Protein AF-A0A1S8TFL9-F1 (afdb_monomer)

Secondary structure (DSSP, 8-state):
-------SS----EEETTEEESSHHHHHHHHHHHHTHHHHTEEEEEES-EEEEE--EEETTEEEPPEEEE-SEEEEETTS-EEEEEE-SS--HHHHHHHHHHHHH-TT--EEEEEEETTEEEE-

Sequence (124 aa):
MLVIMMGKYNNKKTYIGNIKFDSQLEAEYYTYLQENRDKLGICEIELQVPFLLINTIRYNGHTYSKIQYKSDFKVTYINGGIEVLDTKGVETSVFKLKRRLLLERYPNINFYCVKKVKGQWIKY

Foldseek 3Di:
DDDDDDDPDPADFDDDDNDTDPHPQLVVVVVVCVVCCVVQQWDDKDAFQKDFLAPFDQDPNDIDHTDIDTFGIWTAGPVRDIAGEHEDDDQDPVNVVNVVSRCVVCVPHNYWYWYADPNDIDTD

pLDDT: mean 89.39, std 18.38, range [25.59, 98.62]

Nearest PDB structures (foldseek):
  3h1t-assembly1_A  TM=5.583E-01  e=7.266E-02  Vibrio vulnificus YJ016
  6wxx-assembly2_C  TM=5.335E-01  e=9.271E-01  Treponema succinifaciens DSM 2489
  6xl1-assembly1_B  TM=4.360E-01  e=1.448E+00  Treponema succinifaciens DSM 2489
  8fwy-assembly1_B  TM=3.454E-01  e=1.752E+00  Trypanosoma cruzi strain CL Brener
  3n2l-assembly5_B  TM=2.472E-01  e=3.529E+00  Vibrio cholerae

Solvent-accessible surface area (backbone atoms only — not comparable to full-atom values): 7515 Å² total; per-residue (Å²): 135,85,83,79,80,81,64,88,67,96,57,61,74,32,68,63,89,93,46,79,31,88,28,54,64,50,44,53,50,51,49,52,50,65,79,36,21,78,85,70,38,49,75,45,79,46,66,60,47,76,41,83,58,41,73,65,44,77,55,96,94,41,75,45,74,54,43,66,45,66,34,53,31,35,40,33,32,74,90,72,50,62,40,37,36,32,72,51,93,76,88,48,71,68,53,55,50,50,50,52,44,42,47,69,78,39,73,86,60,53,68,36,41,32,32,79,54,98,89,40,83,44,77,90

Radius of gyration: 16.83 Å; Cα contacts (8 Å, |Δi|>4): 171; chains: 1; bounding box: 48×32×44 Å

Mean predicted aligned error: 6.22 Å

Structure (mmCIF, N/CA/C/O backbone):
data_AF-A0A1S8TFL9-F1
#
_entry.id   AF-A0A1S8TFL9-F1
#
loop_
_atom_site.group_PDB
_atom_site.id
_atom_site.type_symbol
_atom_site.label_atom_id
_atom_site.label_alt_id
_atom_site.label_comp_id
_atom_site.label_asym_id
_atom_site.label_entity_id
_atom_site.label_seq_id
_atom_site.pdbx_PDB_ins_code
_atom_site.Cartn_x
_atom_site.Cartn_y
_atom_site.Cartn_z
_atom_site.occupancy
_atom_site.B_iso_or_equiv
_atom_site.auth_seq_id
_atom_site.auth_comp_id
_atom_site.auth_asym_id
_atom_site.auth_atom_id
_atom_site.pdbx_PDB_model_num
ATOM 1 N N . MET A 1 1 ? 26.538 -20.809 17.585 1.00 32.19 1 MET A N 1
ATOM 2 C CA . MET A 1 1 ? 26.933 -19.438 17.198 1.00 32.19 1 MET A CA 1
ATOM 3 C C . MET A 1 1 ? 25.884 -18.913 16.227 1.00 32.19 1 MET A C 1
ATOM 5 O O . MET A 1 1 ? 25.886 -19.312 15.072 1.00 32.19 1 MET A O 1
ATOM 9 N N . LEU A 1 2 ? 24.897 -18.154 16.713 1.00 25.59 2 LEU A N 1
ATOM 10 C CA . LEU A 1 2 ? 23.809 -17.645 15.873 1.00 25.59 2 LEU A CA 1
ATOM 11 C C . LEU A 1 2 ? 24.271 -16.324 15.242 1.00 25.59 2 LEU A C 1
ATOM 13 O O . LEU A 1 2 ? 24.455 -15.334 15.945 1.00 25.59 2 LEU A O 1
ATOM 17 N N . VAL A 1 3 ? 24.512 -16.320 13.932 1.00 27.14 3 VAL A N 1
ATOM 18 C CA . VAL A 1 3 ? 24.861 -15.104 13.188 1.00 27.14 3 VAL A CA 1
ATOM 19 C C . VAL A 1 3 ? 23.578 -14.306 12.964 1.00 27.14 3 VAL A C 1
ATOM 21 O O . VAL A 1 3 ? 22.741 -14.670 12.140 1.00 27.14 3 VAL A O 1
ATOM 24 N N . ILE A 1 4 ? 23.402 -13.221 13.717 1.00 32.88 4 ILE A N 1
ATOM 25 C CA . ILE A 1 4 ? 22.309 -12.269 13.507 1.00 32.88 4 ILE A CA 1
ATOM 26 C C . ILE A 1 4 ? 22.752 -11.317 12.395 1.00 32.88 4 ILE A C 1
ATOM 28 O O . ILE A 1 4 ? 23.517 -10.384 12.628 1.00 32.88 4 ILE A O 1
ATOM 32 N N . MET A 1 5 ? 22.293 -11.557 11.166 1.00 31.08 5 MET A N 1
ATOM 33 C CA . MET A 1 5 ? 22.484 -10.597 10.080 1.00 31.08 5 MET A CA 1
ATOM 34 C C . MET A 1 5 ? 21.558 -9.398 10.308 1.00 31.08 5 MET A C 1
ATOM 36 O O . MET A 1 5 ? 20.343 -9.491 10.125 1.00 31.08 5 MET A O 1
ATOM 40 N N . MET A 1 6 ? 22.135 -8.273 10.734 1.00 31.69 6 MET A N 1
ATOM 41 C CA . MET A 1 6 ? 21.449 -6.984 10.825 1.00 31.69 6 MET A CA 1
ATOM 42 C C . MET A 1 6 ? 20.988 -6.557 9.429 1.00 31.69 6 MET A C 1
ATOM 44 O O . MET A 1 6 ? 21.785 -6.151 8.583 1.00 31.69 6 MET A O 1
ATOM 48 N N . GLY A 1 7 ? 19.682 -6.672 9.180 1.00 35.75 7 GLY A N 1
ATOM 49 C CA . GLY A 1 7 ? 19.051 -6.077 8.010 1.00 35.75 7 GLY A CA 1
ATOM 50 C C . GLY A 1 7 ? 19.212 -4.556 8.036 1.00 35.75 7 GLY A C 1
ATOM 51 O O . GLY A 1 7 ? 19.183 -3.929 9.095 1.00 35.75 7 GLY A O 1
ATOM 52 N N . LYS A 1 8 ? 19.396 -3.952 6.860 1.00 36.06 8 LYS A N 1
ATOM 53 C CA . LYS A 1 8 ? 19.361 -2.495 6.699 1.00 36.06 8 LYS A CA 1
ATOM 54 C C . LYS A 1 8 ? 17.984 -1.988 7.150 1.00 36.06 8 LYS A C 1
ATOM 56 O O . LYS A 1 8 ? 16.974 -2.492 6.670 1.00 36.06 8 LYS A O 1
ATOM 61 N N . TYR A 1 9 ? 17.992 -0.970 8.012 1.00 45.50 9 TYR A N 1
ATOM 62 C CA . TYR A 1 9 ? 16.849 -0.379 8.722 1.00 45.50 9 TYR A CA 1
ATOM 63 C C . TYR A 1 9 ? 16.316 -1.250 9.870 1.00 45.50 9 TYR A C 1
ATOM 65 O O . TYR A 1 9 ? 15.970 -2.411 9.697 1.00 45.50 9 TYR A O 1
ATOM 73 N N . ASN A 1 10 ? 16.255 -0.652 11.060 1.00 43.41 10 ASN A N 1
ATOM 74 C CA . ASN A 1 10 ? 15.920 -1.233 12.365 1.00 43.41 10 ASN A CA 1
ATOM 75 C C . ASN A 1 10 ? 14.440 -1.684 12.494 1.00 43.41 10 ASN A C 1
ATOM 77 O O . ASN A 1 10 ? 13.809 -1.468 13.526 1.00 43.41 10 ASN A O 1
ATOM 81 N N . ASN A 1 11 ? 13.850 -2.258 11.439 1.00 48.88 11 ASN A N 1
ATOM 82 C CA . ASN A 1 11 ? 12.484 -2.770 11.455 1.00 48.88 11 ASN A CA 1
ATOM 83 C C . ASN A 1 11 ? 12.456 -4.126 12.164 1.00 48.88 11 ASN A C 1
ATOM 85 O O . ASN A 1 11 ? 12.897 -5.148 11.632 1.00 48.88 11 ASN A O 1
ATOM 89 N N . LYS A 1 12 ? 11.902 -4.143 13.377 1.00 53.66 12 LYS A N 1
ATOM 90 C CA . LYS A 1 12 ? 11.526 -5.383 14.055 1.00 53.66 12 LYS A CA 1
ATOM 91 C C . LYS A 1 12 ? 10.378 -6.012 13.265 1.00 53.66 12 LYS A C 1
ATOM 93 O O . LYS A 1 12 ? 9.291 -5.439 13.192 1.00 53.66 12 LYS A O 1
ATOM 98 N N . LYS A 1 13 ? 10.627 -7.173 12.648 1.00 54.06 13 LYS A N 1
ATOM 99 C CA . LYS A 1 13 ? 9.576 -7.974 12.003 1.00 54.06 13 LYS A CA 1
ATOM 100 C C . LYS A 1 13 ? 8.452 -8.173 13.011 1.00 54.06 13 LYS A C 1
ATOM 102 O O . LYS A 1 13 ? 8.696 -8.705 14.093 1.00 54.06 13 LYS A O 1
ATOM 107 N N . THR A 1 14 ? 7.261 -7.711 12.658 1.00 69.81 14 THR A N 1
ATOM 108 C CA . THR A 1 14 ? 6.095 -7.790 13.532 1.00 69.81 14 THR A CA 1
ATOM 109 C C . THR A 1 14 ? 5.184 -8.879 12.991 1.00 69.81 14 THR A C 1
ATOM 111 O O . THR A 1 14 ? 4.864 -8.894 11.802 1.00 69.81 14 THR A O 1
ATOM 114 N N . TYR A 1 15 ? 4.837 -9.826 13.856 1.00 75.75 15 TYR A N 1
ATOM 115 C CA . TYR A 1 15 ? 3.891 -10.886 13.546 1.00 75.75 15 TYR A CA 1
ATOM 116 C C . TYR A 1 15 ? 2.572 -10.581 14.242 1.00 75.75 15 TYR A C 1
ATOM 118 O O . TYR A 1 15 ? 2.569 -10.211 15.416 1.00 75.75 15 TYR A O 1
ATOM 126 N N . ILE A 1 16 ? 1.464 -10.759 13.529 1.00 76.25 16 ILE A N 1
ATOM 127 C CA . ILE A 1 16 ? 0.123 -10.793 14.120 1.00 76.25 16 ILE A CA 1
ATOM 128 C C . ILE A 1 16 ? -0.457 -12.158 13.764 1.00 76.25 16 ILE A C 1
ATOM 130 O O . ILE A 1 16 ? -0.745 -12.440 12.599 1.00 76.25 16 ILE A O 1
ATOM 134 N N . GLY A 1 17 ? -0.536 -13.046 14.757 1.00 78.06 17 GLY A N 1
ATOM 135 C CA . GLY A 1 17 ? -0.764 -14.469 14.511 1.00 78.06 17 GLY A CA 1
ATOM 136 C C . GLY A 1 17 ? 0.331 -15.047 13.606 1.00 78.06 17 GLY A C 1
ATOM 137 O O . GLY A 1 17 ? 1.515 -14.937 13.914 1.00 78.06 17 GLY A O 1
ATOM 138 N N . ASN A 1 18 ? -0.068 -15.606 12.461 1.00 83.38 18 ASN A N 1
ATOM 139 C CA . ASN A 1 18 ? 0.845 -16.187 11.465 1.00 83.38 18 ASN A CA 1
ATOM 140 C C . ASN A 1 18 ? 1.202 -15.223 10.319 1.00 83.38 18 ASN A C 1
ATOM 142 O O . ASN A 1 18 ? 1.887 -15.608 9.371 1.00 83.38 18 ASN A O 1
ATOM 146 N N . ILE A 1 19 ? 0.729 -13.977 10.379 1.00 85.25 19 ILE A N 1
ATOM 147 C CA . ILE A 1 19 ? 0.952 -12.977 9.337 1.00 85.25 19 ILE A CA 1
ATOM 148 C C . ILE A 1 19 ? 2.231 -12.211 9.652 1.00 85.25 19 ILE A C 1
ATOM 150 O O . ILE A 1 19 ? 2.402 -11.705 10.760 1.00 85.25 19 ILE A O 1
ATOM 154 N N . LYS A 1 20 ? 3.116 -12.106 8.661 1.00 88.31 20 LYS A N 1
ATOM 155 C CA . LYS A 1 20 ? 4.365 -11.350 8.750 1.00 88.31 20 LYS A CA 1
ATOM 156 C C . LYS A 1 20 ? 4.214 -9.987 8.077 1.00 88.31 20 LYS A C 1
ATOM 158 O O . LYS A 1 20 ? 3.922 -9.931 6.884 1.00 88.31 20 LYS A O 1
ATOM 163 N N . PHE A 1 21 ? 4.537 -8.929 8.812 1.00 88.62 21 PHE A N 1
ATOM 164 C CA . PHE A 1 21 ? 4.617 -7.564 8.293 1.00 88.62 21 PHE A CA 1
ATOM 165 C C . PHE A 1 21 ? 6.065 -7.121 8.089 1.00 88.62 21 PHE A C 1
ATOM 167 O O . PHE A 1 21 ? 6.969 -7.535 8.830 1.00 88.62 21 PHE A O 1
ATOM 174 N N . ASP A 1 22 ? 6.286 -6.284 7.075 1.00 84.69 22 ASP A N 1
ATOM 175 C CA . ASP A 1 22 ? 7.610 -5.756 6.745 1.00 84.69 22 ASP A CA 1
ATOM 176 C C . ASP A 1 22 ? 7.965 -4.544 7.625 1.00 84.69 22 ASP A C 1
ATOM 178 O O . ASP A 1 22 ? 9.146 -4.197 7.761 1.00 84.69 22 ASP A O 1
ATOM 182 N N . SER A 1 23 ? 6.973 -3.963 8.314 1.00 88.88 23 SER A N 1
ATOM 183 C CA . SER A 1 23 ? 7.145 -2.893 9.297 1.00 88.88 23 SER A CA 1
ATOM 184 C C . SER A 1 23 ? 6.176 -2.976 10.487 1.00 88.88 23 SER A C 1
ATOM 186 O O . SER A 1 23 ? 5.130 -3.619 10.435 1.00 88.88 23 SER A O 1
ATOM 188 N N . GLN A 1 24 ? 6.522 -2.293 11.586 1.00 89.75 24 GLN A N 1
ATOM 189 C CA . GLN A 1 24 ? 5.614 -2.124 12.728 1.00 89.75 24 GLN A CA 1
ATOM 190 C C . GLN A 1 24 ? 4.398 -1.251 12.365 1.00 89.75 24 GLN A C 1
ATOM 192 O O . GLN A 1 24 ? 3.311 -1.488 12.881 1.00 89.75 24 GLN A O 1
ATOM 197 N N . LEU A 1 25 ? 4.571 -0.271 11.468 1.00 92.50 25 LEU A N 1
ATOM 198 C CA . LEU A 1 25 ? 3.497 0.626 11.026 1.00 92.50 25 LEU A CA 1
ATOM 199 C C . LEU A 1 25 ? 2.422 -0.132 10.234 1.00 92.50 25 LEU A C 1
ATOM 201 O O . LEU A 1 25 ? 1.237 0.089 10.464 1.00 92.50 25 LEU A O 1
ATOM 205 N N . GLU A 1 26 ? 2.832 -1.058 9.360 1.00 94.5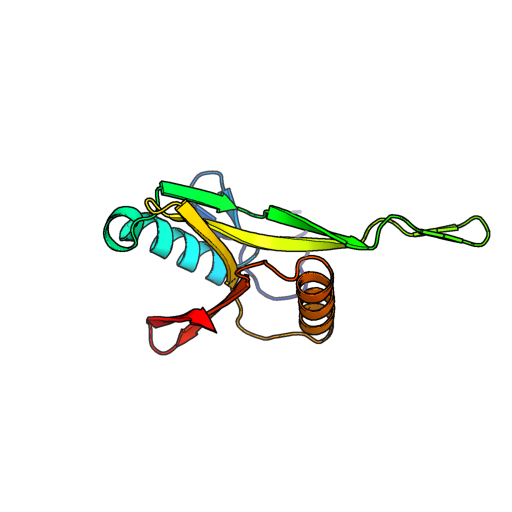0 26 GLU A N 1
ATOM 206 C CA . GLU A 1 26 ? 1.922 -1.992 8.687 1.00 94.50 26 GLU A CA 1
ATOM 207 C C . GLU A 1 26 ? 1.117 -2.811 9.691 1.00 94.50 26 GLU A C 1
ATOM 209 O O . GLU A 1 26 ? -0.109 -2.834 9.622 1.00 94.50 26 GLU A O 1
ATOM 214 N N . ALA A 1 27 ? 1.793 -3.452 10.648 1.00 93.44 27 ALA A N 1
ATOM 215 C CA . ALA A 1 27 ? 1.128 -4.275 11.652 1.00 93.44 27 ALA A CA 1
ATOM 216 C C . ALA A 1 27 ? 0.121 -3.456 12.480 1.00 93.44 27 ALA A C 1
ATOM 218 O O . ALA A 1 27 ? -1.004 -3.890 12.707 1.00 93.44 27 ALA A O 1
ATOM 219 N N . GLU A 1 28 ? 0.496 -2.241 12.882 1.00 94.31 28 GLU A N 1
ATOM 220 C CA . GLU A 1 28 ? -0.377 -1.343 13.636 1.00 94.31 28 GLU A CA 1
ATOM 221 C C . GLU A 1 28 ? -1.601 -0.899 12.821 1.00 94.31 28 GLU A C 1
ATOM 223 O O . GLU A 1 28 ? -2.714 -0.850 13.349 1.00 94.31 28 GLU A O 1
ATOM 228 N N . TYR A 1 29 ? -1.419 -0.597 11.531 1.00 96.62 29 TYR A N 1
ATOM 229 C CA . TYR A 1 29 ? -2.531 -0.222 10.662 1.00 96.62 29 TYR A CA 1
ATOM 230 C C . TYR A 1 29 ? -3.450 -1.409 10.367 1.00 96.62 29 TYR A C 1
ATOM 232 O O . TYR A 1 29 ? -4.667 -1.253 10.380 1.00 96.62 29 TYR A O 1
ATOM 240 N N . TYR A 1 30 ? -2.890 -2.606 10.181 1.00 96.31 30 TYR A N 1
ATOM 241 C CA . TYR A 1 30 ? -3.671 -3.829 10.033 1.00 96.31 30 TYR A CA 1
ATOM 242 C C . TYR A 1 30 ? -4.563 -4.083 11.250 1.00 96.31 30 TYR A C 1
ATOM 244 O O . TYR A 1 30 ? -5.760 -4.313 11.090 1.00 96.31 30 TYR A O 1
ATOM 252 N N . THR A 1 31 ? -4.004 -3.986 12.462 1.00 94.38 31 THR A N 1
ATOM 253 C CA . THR A 1 31 ? -4.778 -4.097 13.706 1.00 94.38 31 THR A CA 1
ATOM 254 C C . THR A 1 31 ? -5.890 -3.056 13.750 1.00 94.38 31 THR A C 1
ATOM 256 O O . THR A 1 31 ? -7.040 -3.410 13.990 1.00 94.38 31 THR A O 1
ATOM 259 N N . TYR A 1 32 ? -5.584 -1.796 13.426 1.00 96.12 32 TYR A N 1
ATOM 260 C CA . TYR A 1 32 ? -6.592 -0.738 13.363 1.00 96.12 32 TYR A CA 1
ATOM 261 C C . TYR A 1 32 ? -7.733 -1.072 12.391 1.00 96.12 32 TYR A C 1
ATOM 263 O O . TYR A 1 32 ? -8.900 -0.938 12.761 1.00 96.12 32 TYR A O 1
ATOM 271 N N . LEU A 1 33 ? -7.420 -1.528 11.173 1.00 96.56 33 LEU A N 1
ATOM 272 C CA . LEU A 1 33 ? -8.437 -1.917 10.198 1.00 96.56 33 LEU A CA 1
ATOM 273 C C . LEU A 1 33 ? -9.289 -3.078 10.720 1.00 96.56 33 LEU A C 1
ATOM 275 O O . LEU A 1 33 ? -10.507 -3.019 10.591 1.00 96.56 33 LEU A O 1
ATOM 279 N N . GLN A 1 34 ? -8.669 -4.091 11.338 1.00 94.44 34 GLN A N 1
ATOM 280 C CA . GLN A 1 34 ? -9.346 -5.266 11.897 1.00 94.44 34 GLN A CA 1
ATOM 281 C C . GLN A 1 34 ? -10.267 -4.925 13.078 1.00 94.44 34 GLN A C 1
ATOM 283 O O . GLN A 1 34 ? -11.392 -5.412 13.134 1.00 94.44 34 GLN A O 1
ATOM 288 N N . GLU A 1 35 ? -9.827 -4.070 13.999 1.00 94.31 35 GLU A N 1
ATOM 289 C CA . GLU A 1 35 ? -10.620 -3.641 15.160 1.00 94.31 35 GLU A CA 1
ATOM 290 C C . GLU A 1 35 ? -11.783 -2.717 14.773 1.00 94.31 35 GLU A C 1
ATOM 292 O O . GLU A 1 35 ? -12.774 -2.629 15.492 1.00 94.31 35 GLU A O 1
ATOM 297 N N . ASN A 1 36 ? -11.675 -2.017 13.638 1.00 95.88 36 ASN A N 1
ATOM 298 C CA . ASN A 1 36 ? -12.654 -1.020 13.202 1.00 95.88 36 ASN A CA 1
ATOM 299 C C . ASN A 1 36 ? -13.452 -1.45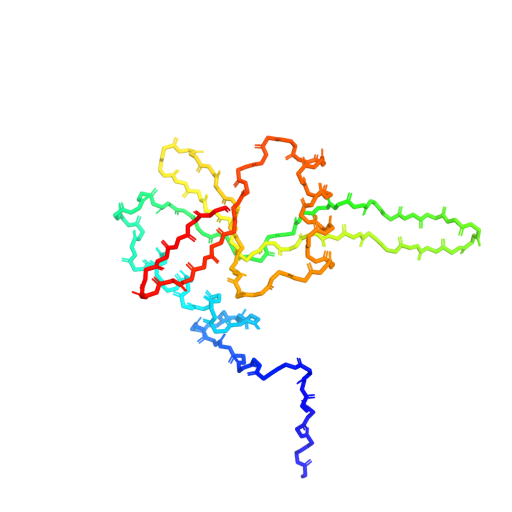9 11.965 1.00 95.88 36 ASN A C 1
ATOM 301 O O . ASN A 1 36 ? -14.091 -0.611 11.343 1.00 95.88 36 ASN A O 1
ATOM 305 N N . ARG A 1 37 ? -13.443 -2.750 11.599 1.00 95.88 37 ARG A N 1
ATOM 306 C CA . ARG A 1 37 ? -14.071 -3.246 10.358 1.00 95.88 37 ARG A CA 1
ATOM 307 C C . ARG A 1 37 ? -15.522 -2.820 10.218 1.00 95.88 37 ARG A C 1
ATOM 309 O O . ARG A 1 37 ? -15.869 -2.214 9.211 1.00 95.88 37 ARG A O 1
ATOM 316 N N . ASP A 1 38 ? -16.334 -3.068 11.240 1.00 95.25 38 ASP A N 1
ATOM 317 C CA . ASP A 1 38 ? -17.770 -2.775 11.196 1.00 95.25 38 ASP A CA 1
ATOM 318 C C . ASP A 1 38 ? -18.023 -1.270 11.080 1.00 95.25 38 ASP A C 1
ATOM 320 O O . ASP A 1 38 ? -18.794 -0.817 10.237 1.00 95.25 38 ASP A O 1
ATOM 324 N N . LYS A 1 39 ? -17.292 -0.474 11.869 1.00 97.06 39 LYS A N 1
ATOM 325 C CA . LYS A 1 39 ? -17.380 0.991 11.856 1.00 97.06 39 LYS A CA 1
ATOM 326 C C . LYS A 1 39 ? -16.952 1.593 10.515 1.00 97.06 39 LYS A C 1
ATOM 328 O O . LYS A 1 39 ? -17.507 2.606 10.098 1.00 97.06 39 LYS A O 1
ATOM 333 N N . LEU A 1 40 ? -15.946 1.007 9.870 1.00 96.12 40 LEU A N 1
ATOM 334 C CA . LEU A 1 40 ? -15.425 1.442 8.574 1.00 96.12 40 LEU A CA 1
ATOM 335 C C . LEU A 1 40 ? -16.176 0.806 7.393 1.00 96.12 40 LEU A C 1
ATOM 337 O O . LEU A 1 40 ? -15.890 1.148 6.250 1.00 96.12 40 LEU A O 1
ATOM 341 N N . GLY A 1 41 ? -17.113 -0.113 7.650 1.00 97.56 41 GLY A N 1
ATOM 342 C CA . GLY A 1 41 ? -17.842 -0.850 6.621 1.00 97.56 41 GLY A CA 1
ATOM 343 C C . GLY A 1 41 ? -16.953 -1.765 5.775 1.00 97.56 41 GLY A C 1
ATOM 344 O O . GLY A 1 41 ? -17.178 -1.878 4.573 1.00 97.56 41 GLY A O 1
ATOM 345 N N . ILE A 1 42 ? -15.924 -2.379 6.366 1.00 98.19 42 ILE A N 1
ATOM 346 C CA . ILE A 1 42 ? -14.952 -3.244 5.681 1.00 98.19 42 ILE A CA 1
ATOM 347 C C . ILE A 1 42 ? -15.441 -4.694 5.672 1.00 98.19 42 ILE A C 1
ATOM 349 O O . ILE A 1 42 ? -15.625 -5.302 6.728 1.00 98.19 42 ILE A O 1
ATOM 353 N N . CYS A 1 43 ? -15.557 -5.290 4.485 1.00 96.88 43 CYS A N 1
ATOM 354 C CA . CYS A 1 43 ? -15.894 -6.707 4.333 1.00 96.88 43 CYS A CA 1
ATOM 355 C C . CYS A 1 43 ? -14.676 -7.585 4.005 1.00 96.88 43 CYS A C 1
ATOM 357 O O . CYS A 1 43 ? -14.647 -8.745 4.413 1.00 96.88 43 CYS A O 1
ATOM 359 N N . GLU A 1 44 ? -13.623 -7.045 3.387 1.00 97.88 44 GLU A N 1
ATOM 360 C CA . GLU A 1 44 ? -12.417 -7.808 3.042 1.00 97.88 44 GLU A CA 1
ATOM 361 C C . GLU A 1 44 ? -11.149 -6.964 3.189 1.00 97.88 44 GLU A C 1
ATOM 363 O O . GLU A 1 44 ? -11.141 -5.769 2.890 1.00 97.88 44 GLU A O 1
ATOM 368 N N . ILE A 1 45 ? -10.075 -7.600 3.666 1.00 97.81 45 ILE A N 1
ATOM 369 C CA . ILE A 1 45 ? -8.729 -7.023 3.709 1.00 97.81 45 ILE A CA 1
ATOM 370 C C . ILE A 1 45 ? -7.779 -8.054 3.115 1.00 97.81 45 ILE A C 1
ATOM 372 O O . ILE A 1 45 ? -7.552 -9.110 3.705 1.00 97.81 45 ILE A O 1
ATOM 376 N N . GLU A 1 46 ? -7.199 -7.727 1.971 1.00 97.62 46 GLU A N 1
ATOM 377 C CA . GLU A 1 46 ? -6.115 -8.484 1.362 1.00 97.62 46 GLU A CA 1
ATOM 378 C C . GLU A 1 46 ? -4.787 -7.801 1.689 1.00 97.62 46 GLU A C 1
ATOM 380 O O . GLU A 1 46 ? -4.669 -6.574 1.638 1.00 97.62 46 GLU A O 1
ATOM 385 N N . LEU A 1 47 ? -3.769 -8.594 2.010 1.00 96.69 47 LEU A N 1
ATOM 386 C CA . LEU A 1 47 ? -2.437 -8.092 2.332 1.00 96.69 47 LEU A CA 1
ATOM 387 C C . LEU A 1 47 ? -1.509 -8.223 1.137 1.00 96.69 47 LEU A C 1
ATOM 389 O O . LEU A 1 47 ? -1.572 -9.208 0.399 1.00 96.69 47 LEU A O 1
ATOM 393 N N . GLN A 1 48 ? -0.546 -7.306 1.031 1.00 95.31 48 GLN A N 1
ATOM 394 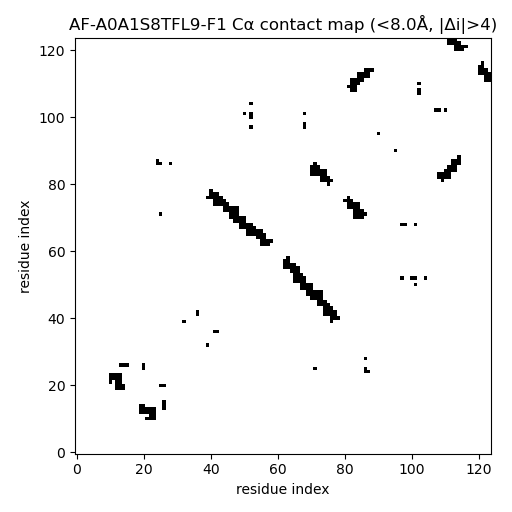C CA . GLN A 1 48 ? 0.641 -7.535 0.211 1.00 95.31 48 GLN A CA 1
ATOM 395 C C . GLN A 1 48 ? 0.327 -7.744 -1.288 1.00 95.31 48 GLN A C 1
ATOM 397 O O . GLN A 1 48 ? 1.006 -8.517 -1.974 1.00 95.31 48 GLN A O 1
ATOM 402 N N . VAL A 1 49 ? -0.690 -7.040 -1.802 1.00 98.00 49 VAL A N 1
ATOM 403 C CA . VAL A 1 49 ? -1.261 -7.255 -3.140 1.00 98.00 49 VAL A CA 1
ATOM 404 C C . VAL A 1 49 ? -0.312 -6.745 -4.236 1.00 98.00 49 VAL A C 1
ATOM 406 O O . VAL A 1 49 ? 0.069 -5.569 -4.237 1.00 98.00 49 VAL A O 1
ATOM 409 N N . PRO A 1 50 ? 0.104 -7.604 -5.188 1.00 98.06 50 PRO A N 1
ATOM 410 C CA . PRO A 1 50 ? 1.029 -7.214 -6.241 1.00 98.06 50 PRO A CA 1
ATOM 411 C C . PRO A 1 50 ? 0.313 -6.627 -7.469 1.00 98.06 50 PRO A C 1
ATOM 413 O O . PRO A 1 50 ? -0.545 -7.260 -8.076 1.00 98.06 50 PRO A O 1
ATOM 416 N N . PHE A 1 51 ? 0.779 -5.469 -7.928 1.00 98.31 51 PHE A N 1
ATOM 417 C CA . PHE A 1 51 ? 0.375 -4.802 -9.164 1.00 98.31 51 PHE A CA 1
ATOM 418 C C . PHE A 1 51 ? 1.553 -4.768 -10.136 1.00 98.31 51 PHE A C 1
ATOM 420 O O . PHE A 1 51 ? 2.652 -4.317 -9.806 1.00 98.31 51 PHE A O 1
ATOM 427 N N . LEU A 1 52 ? 1.350 -5.255 -11.357 1.00 98.50 52 LEU A N 1
ATOM 428 C CA . LEU A 1 52 ? 2.368 -5.204 -12.407 1.00 98.50 52 LEU A CA 1
ATOM 429 C C . LEU A 1 52 ? 2.570 -3.760 -12.868 1.00 98.50 52 LEU A C 1
ATOM 431 O O . LEU A 1 52 ? 1.594 -3.150 -13.274 1.00 98.50 52 LEU A O 1
ATOM 435 N N . LEU A 1 53 ? 3.796 -3.233 -12.836 1.00 98.31 53 LEU A N 1
ATOM 436 C CA . LEU A 1 53 ? 4.126 -1.890 -13.337 1.00 98.31 53 LEU A CA 1
ATOM 437 C C . LEU A 1 53 ? 4.753 -1.956 -14.726 1.00 98.31 53 LEU A C 1
ATOM 439 O O . LEU A 1 53 ? 4.302 -1.306 -15.663 1.00 98.31 53 LEU A O 1
ATOM 443 N N . ILE A 1 54 ? 5.789 -2.782 -14.859 1.00 97.88 54 ILE A N 1
ATOM 444 C CA . ILE A 1 54 ? 6.541 -2.957 -16.099 1.00 97.88 54 ILE A CA 1
ATOM 445 C C . ILE A 1 54 ? 6.618 -4.452 -16.385 1.00 97.88 54 ILE A C 1
ATOM 447 O O . ILE A 1 54 ? 6.950 -5.242 -15.496 1.00 97.88 54 ILE A O 1
ATOM 451 N N . ASN A 1 55 ? 6.289 -4.830 -17.619 1.00 98.12 55 ASN A N 1
ATOM 452 C CA . ASN A 1 55 ? 6.421 -6.203 -18.096 1.00 98.12 55 ASN A CA 1
ATOM 453 C C . ASN A 1 55 ? 7.890 -6.649 -18.066 1.00 98.12 55 ASN A C 1
ATOM 455 O O . ASN A 1 55 ? 8.803 -5.830 -18.008 1.00 98.12 55 ASN A O 1
ATOM 459 N N . THR A 1 56 ? 8.129 -7.955 -18.138 1.00 98.25 56 THR A N 1
ATOM 460 C CA . THR A 1 56 ? 9.476 -8.466 -18.411 1.00 98.25 56 THR A CA 1
ATOM 461 C C . THR A 1 56 ? 9.962 -7.907 -19.750 1.00 98.25 56 THR A C 1
ATOM 463 O O . THR A 1 56 ? 9.253 -8.015 -20.750 1.00 98.25 56 THR A O 1
ATOM 466 N N . ILE A 1 57 ? 11.161 -7.327 -19.775 1.00 98.06 57 ILE A N 1
ATOM 467 C CA . ILE A 1 57 ? 11.769 -6.760 -20.985 1.00 98.06 57 ILE A CA 1
ATOM 468 C C . ILE A 1 57 ? 12.890 -7.691 -21.436 1.00 98.06 57 ILE A C 1
ATOM 470 O O . ILE A 1 57 ? 13.740 -8.082 -20.637 1.00 98.06 57 ILE A O 1
ATOM 474 N N . ARG A 1 58 ? 12.906 -8.038 -22.724 1.00 98.06 58 ARG A N 1
ATOM 475 C CA . ARG A 1 58 ? 14.019 -8.748 -23.361 1.00 98.06 58 ARG A CA 1
ATOM 476 C C . ARG A 1 58 ? 14.735 -7.779 -24.288 1.00 98.06 58 ARG A C 1
ATOM 478 O O . ARG A 1 58 ? 14.116 -7.264 -25.213 1.00 98.06 58 ARG A O 1
ATOM 485 N N . TYR A 1 59 ? 16.008 -7.515 -24.023 1.00 97.56 59 TYR A N 1
ATOM 486 C CA . TYR A 1 59 ? 16.794 -6.547 -24.782 1.00 97.56 59 TYR A CA 1
ATOM 487 C C . TYR A 1 59 ? 18.258 -6.988 -24.853 1.00 97.56 59 TYR A C 1
ATOM 489 O O . TYR A 1 59 ? 18.852 -7.311 -23.827 1.00 97.56 59 TYR A O 1
ATOM 497 N N . ASN A 1 60 ? 18.824 -7.032 -26.064 1.00 96.75 60 ASN A N 1
ATOM 498 C CA . ASN A 1 60 ? 20.208 -7.449 -26.341 1.00 96.75 60 ASN A CA 1
ATOM 499 C C . ASN A 1 60 ? 20.622 -8.770 -25.666 1.00 96.75 60 ASN A C 1
ATOM 501 O O . ASN A 1 60 ? 21.675 -8.858 -25.048 1.00 96.75 60 ASN A O 1
ATOM 505 N N . GLY A 1 61 ? 19.770 -9.797 -25.734 1.00 97.19 61 GLY A N 1
ATOM 506 C CA . GLY A 1 61 ? 20.037 -11.100 -25.105 1.00 97.19 61 GLY A CA 1
ATOM 507 C C . GLY A 1 61 ? 19.879 -11.126 -23.578 1.00 97.19 61 GLY A C 1
ATOM 508 O O . GLY A 1 61 ? 19.926 -12.199 -22.981 1.00 97.19 61 GLY A O 1
ATOM 509 N N . HIS A 1 62 ? 19.617 -9.983 -22.938 1.00 97.31 62 HIS A N 1
ATOM 510 C CA . HIS A 1 62 ? 19.358 -9.888 -21.505 1.00 97.31 62 HIS A CA 1
ATOM 511 C C . HIS A 1 62 ? 17.857 -9.866 -21.203 1.00 97.31 62 HIS A C 1
ATOM 513 O O . HIS A 1 62 ? 17.055 -9.288 -21.941 1.00 97.31 62 HIS A O 1
ATOM 519 N N . THR A 1 63 ? 17.477 -10.486 -20.082 1.00 98.06 63 THR A N 1
ATOM 520 C CA . THR A 1 63 ? 16.106 -10.457 -19.559 1.00 98.06 63 THR A CA 1
ATOM 521 C C . THR A 1 63 ? 16.054 -9.613 -18.293 1.00 98.06 63 THR A C 1
ATOM 523 O O . THR A 1 63 ? 16.641 -9.969 -17.274 1.00 98.06 63 THR A O 1
ATOM 526 N N . TYR A 1 64 ? 15.310 -8.514 -18.350 1.00 97.75 64 TYR A N 1
ATOM 527 C CA . TYR A 1 64 ? 14.967 -7.688 -17.201 1.00 97.75 64 TYR A CA 1
ATOM 528 C C . TYR A 1 64 ? 13.621 -8.159 -16.657 1.00 97.75 64 TYR A C 1
ATOM 530 O O . TYR A 1 64 ? 12.596 -8.054 -17.336 1.00 97.75 64 TYR A O 1
ATOM 538 N N . SER A 1 65 ? 13.622 -8.707 -15.444 1.00 97.69 65 SER A N 1
ATOM 539 C CA . SER A 1 65 ? 12.408 -9.194 -14.787 1.00 97.69 65 SER A CA 1
ATOM 540 C C . SER A 1 65 ? 11.358 -8.097 -14.637 1.00 97.69 65 SER A C 1
ATOM 542 O O . SER A 1 65 ? 11.684 -6.927 -14.433 1.00 97.69 65 SER A O 1
ATOM 544 N N . LYS A 1 66 ? 10.084 -8.502 -14.678 1.00 97.94 66 LYS A N 1
ATOM 545 C CA . LYS A 1 66 ? 8.951 -7.615 -14.403 1.00 97.94 66 LYS A CA 1
ATOM 546 C C . LYS A 1 66 ? 9.145 -6.827 -13.104 1.00 97.94 66 LYS A C 1
ATOM 548 O O . LYS A 1 66 ? 9.627 -7.360 -12.103 1.00 97.94 66 LYS A O 1
ATOM 553 N N . ILE A 1 67 ? 8.687 -5.581 -13.102 1.00 98.19 67 ILE A N 1
ATOM 554 C CA . ILE A 1 67 ? 8.651 -4.747 -11.900 1.00 98.19 67 ILE A CA 1
ATOM 555 C C . ILE A 1 67 ? 7.218 -4.706 -11.393 1.00 98.19 67 ILE A C 1
ATOM 557 O O . ILE A 1 67 ? 6.295 -4.394 -12.145 1.00 98.19 67 ILE A O 1
ATOM 561 N N . GLN A 1 68 ? 7.045 -4.995 -10.105 1.00 98.19 68 GLN A N 1
ATOM 562 C CA . GLN A 1 68 ? 5.761 -4.894 -9.424 1.00 98.19 68 GLN A CA 1
ATOM 563 C C . GLN A 1 68 ? 5.806 -3.826 -8.326 1.00 98.19 68 GLN A C 1
ATOM 565 O O . GLN A 1 68 ? 6.841 -3.578 -7.685 1.00 98.19 68 GLN A O 1
ATOM 570 N N . TYR A 1 69 ? 4.656 -3.193 -8.139 1.00 98.12 69 TYR A N 1
ATOM 571 C CA . TYR A 1 69 ? 4.283 -2.505 -6.919 1.00 98.12 69 TYR A CA 1
ATOM 572 C C . TYR A 1 69 ? 3.611 -3.527 -6.011 1.00 98.12 69 TYR A C 1
ATOM 574 O O . TYR A 1 69 ? 2.798 -4.307 -6.488 1.00 98.12 69 TYR A O 1
ATOM 582 N N . LYS A 1 70 ? 3.938 -3.549 -4.727 1.00 97.31 70 LYS A N 1
ATOM 583 C CA . LYS A 1 70 ? 3.286 -4.431 -3.763 1.00 97.31 70 LYS A CA 1
ATOM 584 C C . LYS A 1 70 ? 2.677 -3.525 -2.705 1.00 97.31 70 LYS A C 1
ATOM 586 O O . LYS A 1 70 ? 3.442 -2.861 -2.016 1.00 97.31 70 LYS A O 1
ATOM 591 N N . SER A 1 71 ? 1.351 -3.401 -2.687 1.00 97.69 71 SER A N 1
ATOM 592 C CA . SER A 1 71 ? 0.674 -2.580 -1.679 1.00 97.69 71 SER A CA 1
ATOM 593 C C . SER A 1 71 ? 0.626 -3.318 -0.356 1.00 97.69 71 SER A C 1
ATOM 595 O O . SER A 1 71 ? 0.636 -4.548 -0.343 1.00 97.69 71 SER A O 1
ATOM 597 N N . ASP A 1 72 ? 0.536 -2.584 0.745 1.00 97.69 72 ASP A N 1
ATOM 598 C CA . ASP A 1 72 ? 0.403 -3.208 2.059 1.00 97.69 72 ASP A CA 1
ATOM 599 C C . ASP A 1 72 ? -0.990 -3.824 2.212 1.00 97.69 72 ASP A C 1
ATOM 601 O O . ASP A 1 72 ? -1.116 -4.962 2.666 1.00 97.69 72 ASP A O 1
ATOM 605 N N . PHE A 1 73 ? -2.021 -3.105 1.749 1.00 98.25 73 PHE A N 1
ATOM 606 C CA . PHE A 1 73 ? -3.420 -3.502 1.875 1.00 98.25 73 PHE A CA 1
ATOM 607 C C . PHE A 1 73 ? -4.208 -3.257 0.585 1.00 98.25 73 PHE A C 1
ATOM 609 O O . PHE A 1 73 ? -3.951 -2.305 -0.161 1.00 98.25 73 PHE A O 1
ATOM 616 N N . LYS A 1 74 ? -5.218 -4.091 0.360 1.00 98.56 74 LYS A N 1
ATOM 617 C CA . LYS A 1 74 ? -6.373 -3.805 -0.489 1.00 98.56 74 LYS A CA 1
ATOM 618 C C . LYS A 1 74 ? -7.621 -4.069 0.345 1.00 98.56 74 LYS A C 1
ATOM 620 O O . LYS A 1 74 ? -7.769 -5.146 0.916 1.00 98.56 74 LYS A O 1
ATOM 625 N N . VAL A 1 75 ? -8.470 -3.059 0.462 1.00 98.62 75 VAL A N 1
ATOM 626 C CA . VAL A 1 75 ? -9.649 -3.067 1.326 1.00 98.62 75 VAL A CA 1
ATOM 627 C C . VAL A 1 75 ? -10.888 -3.007 0.450 1.00 98.62 75 VAL A C 1
ATOM 629 O O . VAL A 1 75 ? -11.020 -2.089 -0.359 1.00 98.62 75 VAL A O 1
ATOM 632 N N . THR A 1 76 ? -11.786 -3.971 0.631 1.00 98.56 76 THR A N 1
ATOM 633 C CA . THR A 1 76 ? -13.112 -3.975 0.005 1.00 98.56 76 THR A CA 1
ATOM 634 C C . THR A 1 76 ? -14.145 -3.568 1.049 1.00 98.56 76 THR A C 1
ATOM 636 O O . THR A 1 76 ? -14.179 -4.106 2.163 1.00 98.56 76 THR A O 1
ATOM 639 N N . TYR A 1 77 ? -14.987 -2.605 0.688 1.00 98.38 77 TYR A N 1
ATOM 640 C CA . TYR A 1 77 ? -16.059 -2.082 1.525 1.00 98.38 77 TYR A CA 1
ATOM 641 C C . TYR A 1 77 ? -17.402 -2.732 1.176 1.00 98.38 77 TYR A C 1
ATOM 643 O O . TYR A 1 77 ? -17.630 -3.169 0.049 1.00 98.38 77 TYR A O 1
ATOM 651 N N . ILE A 1 78 ? -18.331 -2.739 2.132 1.00 97.62 78 ILE A N 1
ATOM 652 C CA . ILE A 1 78 ? -19.679 -3.316 1.983 1.00 97.62 78 ILE A CA 1
ATOM 653 C C . ILE A 1 78 ? -20.462 -2.660 0.833 1.00 97.62 78 ILE A C 1
ATOM 655 O O . ILE A 1 78 ? -21.269 -3.315 0.181 1.00 97.62 78 ILE A O 1
ATOM 659 N N . ASN A 1 79 ? -20.202 -1.383 0.539 1.00 97.00 79 ASN A N 1
ATOM 660 C CA . ASN A 1 79 ? -20.816 -0.669 -0.585 1.00 97.00 79 ASN A CA 1
ATOM 661 C C . ASN A 1 79 ? -20.192 -1.006 -1.958 1.00 97.00 79 ASN A C 1
ATOM 663 O O . ASN A 1 79 ? -20.546 -0.377 -2.952 1.00 97.00 79 ASN A O 1
ATOM 667 N N . GLY A 1 80 ? -19.246 -1.949 -2.016 1.00 97.44 80 GLY A N 1
ATOM 668 C CA . GLY A 1 80 ? -18.528 -2.347 -3.229 1.00 97.44 80 GLY A CA 1
ATOM 669 C C . GLY A 1 80 ? -17.311 -1.482 -3.565 1.00 97.44 80 GLY A C 1
ATOM 670 O O . GLY A 1 80 ? -16.602 -1.779 -4.525 1.00 97.44 80 GLY A O 1
ATOM 671 N N . GLY A 1 81 ? -17.038 -0.426 -2.792 1.00 97.94 81 GLY A N 1
ATOM 672 C CA . GLY A 1 81 ? -15.828 0.376 -2.943 1.00 97.94 81 GLY A CA 1
ATOM 673 C C . GLY A 1 81 ? -14.569 -0.450 -2.681 1.00 97.94 81 GLY A C 1
ATOM 674 O O . GLY A 1 81 ? -14.560 -1.333 -1.824 1.00 97.94 81 GLY A O 1
ATOM 675 N N . ILE A 1 82 ? -13.491 -0.143 -3.401 1.00 98.38 82 ILE A N 1
ATOM 676 C CA . ILE A 1 82 ? -12.177 -0.759 -3.199 1.00 98.38 82 ILE A CA 1
ATOM 677 C C . ILE A 1 82 ? -11.146 0.349 -3.037 1.00 98.38 82 ILE A C 1
ATOM 679 O O . ILE A 1 82 ? -11.114 1.275 -3.849 1.00 98.38 82 ILE A O 1
ATOM 683 N N . GLU A 1 83 ? -10.288 0.221 -2.028 1.00 98.50 83 GLU A N 1
ATOM 684 C CA . GLU A 1 83 ? -9.118 1.075 -1.825 1.00 98.50 83 GLU A CA 1
ATOM 685 C C . GLU A 1 83 ? -7.838 0.243 -1.738 1.00 98.50 83 GLU A C 1
ATOM 687 O O . GLU A 1 83 ? -7.813 -0.848 -1.169 1.00 98.50 83 GLU A O 1
ATOM 692 N N . VAL A 1 84 ? -6.754 0.774 -2.298 1.00 98.62 84 VAL A N 1
ATOM 693 C CA . VAL A 1 84 ? -5.406 0.208 -2.204 1.00 98.62 84 VAL A CA 1
ATOM 694 C C . VAL A 1 84 ? -4.585 1.129 -1.316 1.00 98.62 84 VAL A C 1
ATOM 696 O O . VAL A 1 84 ? -4.386 2.297 -1.645 1.00 98.62 84 VAL A O 1
ATOM 699 N N . LEU A 1 85 ? -4.129 0.613 -0.178 1.00 98.50 85 LEU A N 1
ATOM 700 C CA . LEU A 1 85 ? -3.520 1.417 0.877 1.00 98.50 85 LEU A CA 1
ATOM 701 C C . LEU A 1 85 ? -2.077 0.986 1.117 1.00 98.50 85 LEU A C 1
ATOM 703 O O . LEU A 1 85 ? -1.746 -0.203 1.087 1.00 98.50 85 LEU A O 1
ATOM 707 N N . ASP A 1 86 ? -1.220 1.965 1.379 1.00 97.94 86 ASP A N 1
A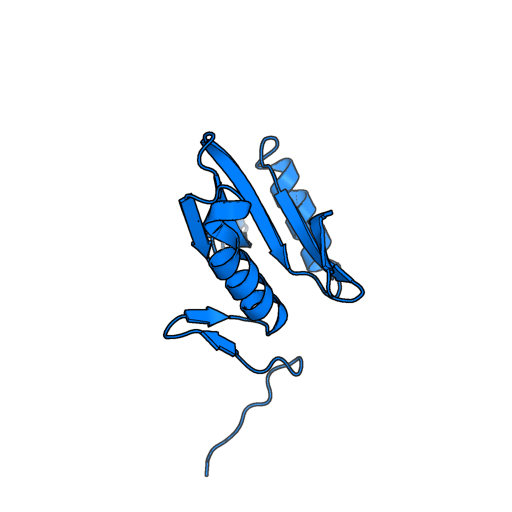TOM 708 C CA . ASP A 1 86 ? 0.187 1.736 1.684 1.00 97.94 86 ASP A CA 1
ATOM 709 C C . ASP A 1 86 ? 0.647 2.630 2.847 1.00 97.94 86 ASP A C 1
ATOM 711 O O . ASP A 1 86 ? 0.448 3.848 2.838 1.00 97.94 86 ASP A O 1
ATOM 715 N N . THR A 1 87 ? 1.245 2.028 3.872 1.00 96.81 87 THR A N 1
ATOM 716 C CA . THR A 1 87 ? 1.715 2.731 5.062 1.00 96.81 87 THR A CA 1
ATOM 717 C C . THR A 1 87 ? 3.043 3.432 4.808 1.00 96.81 87 THR A C 1
ATOM 719 O O . THR A 1 87 ? 3.989 2.901 4.217 1.00 96.81 87 THR A O 1
ATOM 722 N N . LYS A 1 88 ? 3.139 4.686 5.260 1.00 93.62 88 LYS A N 1
ATOM 723 C CA . LYS A 1 88 ? 4.314 5.522 5.015 1.00 93.62 88 LYS A CA 1
ATOM 724 C C . LYS A 1 88 ? 4.743 6.321 6.235 1.00 93.62 88 LYS A C 1
ATOM 726 O O . LYS A 1 88 ? 4.008 7.149 6.759 1.00 93.62 88 LYS A O 1
ATOM 731 N N . GLY A 1 89 ? 6.003 6.115 6.622 1.00 88.38 89 GLY A N 1
ATOM 732 C CA . GLY A 1 89 ? 6.757 7.046 7.463 1.00 88.38 89 GLY A CA 1
ATOM 733 C C . GLY A 1 89 ? 7.543 8.053 6.619 1.00 88.38 89 GLY A C 1
ATOM 734 O O . GLY A 1 89 ? 7.373 9.260 6.763 1.00 88.38 89 GLY A O 1
ATOM 735 N N . VAL A 1 90 ? 8.377 7.555 5.697 1.00 87.81 90 VAL A N 1
ATOM 736 C CA . VAL A 1 90 ? 9.212 8.372 4.800 1.00 87.81 90 VAL A CA 1
ATOM 737 C C . VAL A 1 90 ? 9.063 7.889 3.358 1.00 87.81 90 VAL A C 1
ATOM 739 O O . VAL A 1 90 ? 9.195 6.700 3.071 1.00 87.81 90 VAL A O 1
ATOM 742 N N . GLU A 1 91 ? 8.820 8.816 2.430 1.00 92.31 91 GLU A N 1
ATOM 743 C CA . GLU A 1 91 ? 8.723 8.512 1.000 1.00 92.31 91 GLU A CA 1
ATOM 744 C C . GLU A 1 91 ? 10.097 8.570 0.316 1.00 92.31 91 GLU A C 1
ATOM 746 O O . GLU A 1 91 ? 10.666 9.648 0.122 1.00 92.31 91 GLU A O 1
ATOM 751 N N . THR A 1 92 ? 10.608 7.417 -0.118 1.00 94.62 92 THR A N 1
ATOM 752 C CA . THR A 1 92 ? 11.850 7.332 -0.904 1.00 94.62 92 THR A CA 1
ATOM 753 C C . THR A 1 92 ? 11.626 7.731 -2.368 1.00 94.62 92 THR A C 1
ATOM 755 O O . THR A 1 92 ? 10.506 7.696 -2.880 1.00 94.62 92 THR A O 1
ATOM 758 N N . SER A 1 93 ? 12.696 8.078 -3.088 1.00 97.00 93 SER A N 1
ATOM 759 C CA . SER A 1 93 ? 12.632 8.363 -4.532 1.00 97.00 93 SER A CA 1
ATOM 760 C C . SER A 1 93 ? 12.116 7.166 -5.340 1.00 97.00 93 SER A C 1
ATOM 762 O O . SER A 1 93 ? 11.268 7.333 -6.215 1.00 97.00 93 SER A O 1
ATOM 764 N N . VAL A 1 94 ? 12.560 5.951 -4.997 1.00 96.25 94 VAL A N 1
ATOM 765 C CA . VAL A 1 94 ? 12.104 4.697 -5.621 1.00 96.25 94 VAL A CA 1
ATOM 766 C C . VAL A 1 94 ? 10.611 4.483 -5.395 1.00 96.25 94 VAL A C 1
ATOM 768 O O . VAL A 1 94 ? 9.896 4.127 -6.330 1.00 96.25 94 VAL A O 1
ATOM 771 N N . PHE A 1 95 ? 10.123 4.735 -4.178 1.00 96.50 95 PHE A N 1
ATOM 772 C CA . PHE A 1 95 ? 8.696 4.671 -3.887 1.00 96.50 95 PHE A CA 1
ATOM 773 C C . PHE A 1 95 ? 7.906 5.665 -4.745 1.00 96.50 95 PHE A C 1
ATOM 775 O O . PHE A 1 95 ? 6.963 5.268 -5.424 1.00 96.50 95 PHE A O 1
ATOM 782 N N . LYS A 1 96 ? 8.323 6.938 -4.778 1.00 97.75 96 LYS A N 1
ATOM 783 C CA . LYS A 1 96 ? 7.650 7.983 -5.566 1.00 97.75 96 LYS A CA 1
ATOM 784 C C . LYS A 1 96 ? 7.596 7.633 -7.055 1.00 97.75 96 LYS A C 1
ATOM 786 O O . LYS A 1 96 ? 6.565 7.849 -7.690 1.00 97.75 96 LYS A O 1
ATOM 791 N N . LEU A 1 97 ? 8.673 7.061 -7.599 1.00 98.19 97 LEU A N 1
ATOM 792 C CA . LEU A 1 97 ? 8.714 6.571 -8.978 1.00 98.19 97 LEU A CA 1
ATOM 793 C C . LEU A 1 97 ? 7.722 5.423 -9.196 1.00 98.19 97 LEU A C 1
ATOM 795 O O . LEU A 1 97 ? 6.909 5.484 -10.114 1.00 98.19 97 LEU A O 1
ATOM 799 N N . LYS A 1 98 ? 7.745 4.398 -8.337 1.00 98.19 98 LYS A N 1
ATOM 800 C CA . LYS A 1 98 ? 6.820 3.263 -8.446 1.00 98.19 98 LYS A CA 1
ATOM 801 C C . LYS A 1 98 ? 5.357 3.680 -8.280 1.00 98.19 98 LYS A C 1
ATOM 803 O O . LYS A 1 98 ? 4.520 3.161 -9.006 1.00 98.19 98 LYS A O 1
ATOM 808 N N . ARG A 1 99 ? 5.054 4.634 -7.390 1.00 98.12 99 ARG A N 1
ATOM 809 C CA . ARG A 1 99 ? 3.711 5.219 -7.243 1.00 98.12 99 ARG A CA 1
ATOM 810 C C . ARG A 1 99 ? 3.263 5.890 -8.540 1.00 98.12 99 ARG A C 1
ATOM 812 O O . ARG A 1 99 ? 2.153 5.648 -8.988 1.00 98.12 99 ARG A O 1
ATOM 819 N N . ARG A 1 100 ? 4.126 6.683 -9.184 1.00 98.31 100 ARG A N 1
ATOM 820 C CA . ARG A 1 100 ? 3.810 7.300 -10.486 1.00 98.31 100 ARG A CA 1
ATOM 821 C C . ARG A 1 100 ? 3.516 6.263 -11.570 1.00 98.31 100 ARG A C 1
ATOM 823 O O . ARG A 1 100 ? 2.525 6.405 -12.271 1.00 98.31 100 ARG A O 1
ATOM 830 N N . LEU A 1 101 ? 4.335 5.215 -11.666 1.00 98.56 101 LEU A N 1
ATOM 831 C CA . LEU A 1 101 ? 4.115 4.114 -12.613 1.00 98.56 101 LEU A CA 1
ATOM 832 C C . LEU A 1 101 ? 2.822 3.338 -12.319 1.00 98.56 101 LEU A C 1
ATOM 834 O O . LEU A 1 101 ? 2.158 2.883 -13.242 1.00 98.56 101 LEU A O 1
ATOM 838 N N . LEU A 1 102 ? 2.460 3.178 -11.042 1.00 98.62 102 LEU A N 1
ATOM 839 C CA . LEU A 1 102 ? 1.199 2.549 -10.650 1.00 98.62 102 LEU A CA 1
ATOM 840 C C . LEU A 1 102 ? 0.008 3.372 -11.146 1.00 98.62 102 LEU A C 1
ATOM 842 O O . LEU A 1 102 ? -0.875 2.824 -11.795 1.00 98.62 102 LEU A O 1
ATOM 846 N N . LEU A 1 103 ? 0.003 4.675 -10.861 1.00 98.31 103 LEU A N 1
ATOM 847 C CA . LEU A 1 103 ? -1.097 5.567 -11.233 1.00 98.31 103 LEU A 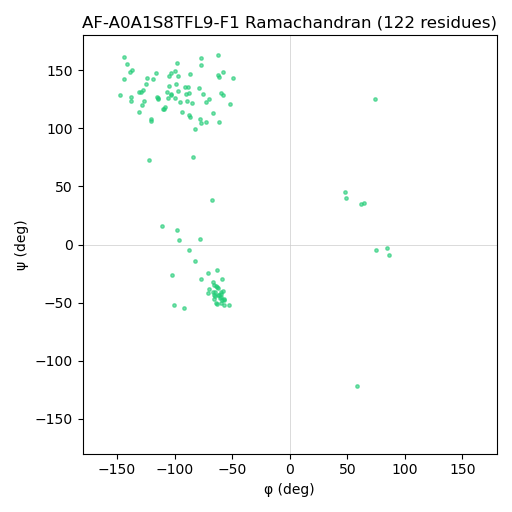CA 1
ATOM 848 C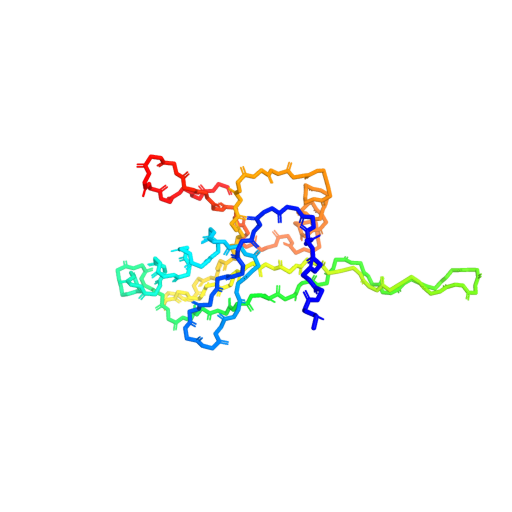 C . LEU A 1 103 ? -1.239 5.722 -12.751 1.00 98.31 103 LEU A C 1
ATOM 850 O O . LEU A 1 103 ? -2.352 5.823 -13.246 1.00 98.31 103 LEU A O 1
ATOM 854 N N . GLU A 1 104 ? -0.129 5.713 -13.492 1.00 98.44 104 GLU A N 1
ATOM 855 C CA . GLU A 1 104 ? -0.163 5.745 -14.958 1.00 98.44 104 GLU A CA 1
ATOM 856 C C . GLU A 1 104 ? -0.782 4.467 -15.536 1.00 98.44 104 GLU A C 1
ATOM 858 O O . GLU A 1 104 ? -1.682 4.538 -16.369 1.00 98.44 104 GLU A O 1
ATOM 863 N N . ARG A 1 105 ? -0.365 3.296 -15.044 1.00 98.38 105 ARG A N 1
ATOM 864 C CA . ARG A 1 105 ? -0.829 2.009 -15.572 1.00 98.38 105 ARG A CA 1
ATOM 865 C C . ARG A 1 105 ? -2.236 1.620 -15.122 1.00 98.38 105 ARG A C 1
ATOM 867 O O . ARG A 1 105 ? -2.925 0.891 -15.833 1.00 98.38 105 ARG A O 1
ATOM 874 N N . TYR A 1 106 ? -2.649 2.066 -13.940 1.00 98.31 106 TYR A N 1
ATOM 875 C CA . TYR A 1 106 ? -3.971 1.813 -13.369 1.00 98.31 106 TYR A CA 1
ATOM 876 C C . TYR A 1 106 ? -4.660 3.153 -13.069 1.00 98.31 106 TYR A C 1
ATOM 878 O O . TYR A 1 106 ? -4.803 3.511 -11.904 1.00 98.31 106 TYR A O 1
ATOM 886 N N . PRO A 1 107 ? -5.116 3.904 -14.087 1.00 97.62 107 PRO A N 1
ATOM 887 C CA . PRO A 1 107 ? -5.627 5.267 -13.900 1.00 97.62 107 PRO A CA 1
ATOM 888 C C . PRO A 1 107 ? -6.887 5.352 -13.025 1.00 97.62 107 PRO A C 1
ATOM 890 O O . PRO A 1 107 ? -7.156 6.394 -12.439 1.00 97.62 107 PRO A O 1
ATOM 893 N N . ASN A 1 108 ? -7.634 4.251 -12.899 1.00 97.88 108 ASN A N 1
ATOM 894 C CA . ASN A 1 108 ? -8.858 4.169 -12.095 1.00 97.88 108 ASN A CA 1
ATOM 895 C C . ASN A 1 108 ? -8.625 3.563 -1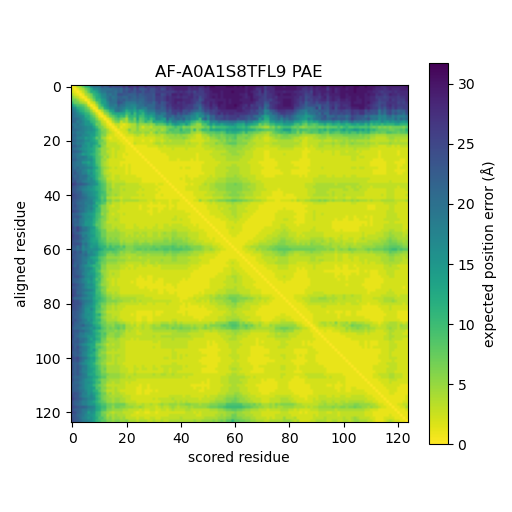0.696 1.00 97.88 108 ASN A C 1
ATOM 897 O O . ASN A 1 108 ? -9.578 3.156 -10.035 1.00 97.88 108 ASN A O 1
ATOM 901 N N . ILE A 1 109 ? -7.368 3.418 -10.260 1.00 98.19 109 ILE A N 1
ATOM 902 C CA . ILE A 1 109 ? -7.056 2.869 -8.937 1.00 98.19 109 ILE A CA 1
ATOM 903 C C . ILE A 1 109 ? -7.338 3.902 -7.839 1.00 98.19 109 ILE A C 1
ATOM 905 O O . ILE A 1 109 ? -6.826 5.020 -7.868 1.00 98.19 109 ILE A O 1
ATOM 909 N N . ASN A 1 110 ? -8.084 3.503 -6.811 1.00 98.19 110 ASN A N 1
ATOM 910 C CA . ASN A 1 110 ? -8.230 4.291 -5.586 1.00 98.19 110 ASN A CA 1
ATOM 911 C C . ASN A 1 110 ? -7.046 4.002 -4.657 1.00 98.19 110 ASN A C 1
ATOM 913 O O . ASN A 1 110 ? -7.152 3.219 -3.712 1.00 98.19 110 ASN A O 1
ATOM 917 N N . PHE A 1 111 ? -5.887 4.566 -4.989 1.00 98.38 111 PHE A N 1
ATOM 918 C CA . PHE A 1 111 ? -4.651 4.369 -4.239 1.00 98.38 111 PHE A CA 1
ATOM 919 C C . PHE A 1 111 ? -4.406 5.515 -3.254 1.00 98.38 111 PHE A C 1
ATOM 921 O O . PHE A 1 111 ? -4.425 6.678 -3.655 1.00 98.38 111 PHE A O 1
ATOM 928 N N . TYR A 1 112 ? -4.079 5.186 -2.003 1.00 98.25 112 TYR A N 1
ATOM 929 C CA . TYR A 1 112 ? -3.726 6.176 -0.989 1.00 98.25 112 TYR A CA 1
ATOM 930 C C . TYR A 1 112 ? -2.544 5.746 -0.128 1.00 98.25 112 TYR A C 1
ATOM 932 O O . TYR A 1 112 ? -2.367 4.570 0.202 1.00 98.25 112 TYR A O 1
ATOM 940 N N . CYS A 1 113 ? -1.771 6.735 0.310 1.00 98.00 1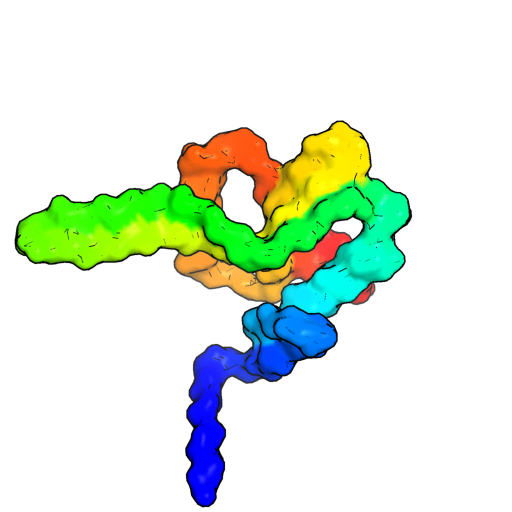13 CYS A N 1
ATOM 941 C CA . CYS A 1 113 ? -0.823 6.538 1.391 1.00 98.00 113 CYS A CA 1
ATOM 942 C C . CYS A 1 113 ? -1.519 6.763 2.736 1.00 98.00 113 CYS A C 1
ATOM 944 O O . CYS A 1 113 ? -2.373 7.640 2.877 1.00 98.00 113 CYS A O 1
ATOM 946 N N . VAL A 1 114 ? -1.103 6.025 3.760 1.00 97.81 114 VAL A N 1
ATOM 947 C CA . VAL A 1 114 ? -1.581 6.210 5.132 1.00 97.81 114 VAL A CA 1
ATOM 948 C C . VAL A 1 114 ? -0.413 6.433 6.080 1.00 97.81 114 VAL A C 1
ATOM 950 O O . VAL A 1 114 ? 0.632 5.789 5.987 1.00 97.81 114 VAL A O 1
ATOM 953 N N . LYS A 1 115 ? -0.572 7.370 7.011 1.00 96.00 115 LYS A N 1
ATOM 954 C CA . LYS A 1 115 ? 0.434 7.656 8.040 1.00 96.00 115 LYS A CA 1
ATOM 955 C C . LYS A 1 115 ? -0.219 7.962 9.375 1.00 96.00 115 LYS A C 1
ATOM 957 O O . LYS A 1 115 ? -1.350 8.444 9.423 1.00 96.00 115 LYS A O 1
ATOM 962 N N . LYS A 1 116 ? 0.519 7.731 10.459 1.00 94.69 116 LYS A N 1
ATOM 963 C CA . LYS A 1 116 ? 0.067 8.045 11.814 1.00 94.69 116 LYS A CA 1
ATOM 964 C C . LYS A 1 116 ? 0.585 9.416 12.245 1.00 94.69 116 LYS A C 1
ATOM 966 O O . LYS A 1 116 ? 1.790 9.654 12.256 1.00 94.69 116 LYS A O 1
ATOM 971 N N . VAL A 1 117 ? -0.318 10.327 12.601 1.00 94.00 117 VAL A N 1
ATOM 972 C CA . VAL A 1 117 ? -0.005 11.689 13.061 1.00 94.00 117 VAL A CA 1
ATOM 973 C C . VAL A 1 117 ? -0.731 11.930 14.378 1.00 94.00 117 VAL A C 1
ATOM 975 O O . VAL A 1 117 ? -1.953 11.844 14.428 1.00 94.00 117 VAL A O 1
ATOM 978 N N . LYS A 1 118 ? 0.013 12.210 15.458 1.00 93.50 118 LYS A N 1
ATOM 979 C CA . LYS A 1 118 ? -0.548 12.445 16.808 1.00 93.50 118 LYS A CA 1
ATOM 980 C C . LYS A 1 118 ? -1.567 11.370 17.244 1.00 93.50 118 LYS A C 1
ATOM 982 O O . LYS A 1 118 ? -2.600 11.678 17.823 1.00 93.50 118 LYS A O 1
ATOM 987 N N . GLY A 1 119 ? -1.285 10.104 16.928 1.00 91.00 119 GLY A N 1
ATOM 988 C CA . GLY A 1 119 ? -2.148 8.970 17.278 1.00 91.00 119 GLY A CA 1
ATOM 989 C C . GLY A 1 119 ? -3.274 8.662 16.283 1.00 91.00 119 GLY A C 1
ATOM 990 O O . GLY A 1 119 ? -3.882 7.604 16.399 1.00 91.00 119 GLY A O 1
ATOM 991 N N . GLN A 1 120 ? -3.516 9.514 15.286 1.00 93.69 120 GLN A N 1
ATOM 992 C CA . GLN A 1 120 ? -4.584 9.336 14.298 1.00 93.69 120 GLN A CA 1
ATOM 993 C C . GLN A 1 120 ? -4.041 8.882 12.943 1.00 93.69 120 GLN A C 1
ATOM 995 O O . GLN A 1 120 ? -2.961 9.303 12.524 1.00 93.69 120 GLN A O 1
ATOM 1000 N N . TRP A 1 121 ? -4.804 8.040 12.247 1.00 95.75 121 TRP A N 1
ATOM 1001 C CA . TRP A 1 121 ? -4.492 7.604 10.889 1.00 95.75 121 TRP A CA 1
ATOM 1002 C C . TRP A 1 121 ? -5.016 8.611 9.874 1.00 95.75 121 TRP A C 1
ATOM 1004 O O . TRP A 1 121 ? -6.209 8.901 9.836 1.00 95.75 121 TRP A O 1
ATOM 1014 N N . ILE A 1 122 ? -4.113 9.140 9.053 1.00 95.75 122 ILE A N 1
ATOM 1015 C CA . ILE A 1 122 ? -4.429 10.103 8.001 1.00 95.75 122 ILE A CA 1
ATOM 1016 C C . ILE A 1 122 ? -4.127 9.462 6.653 1.00 95.75 122 ILE A C 1
ATOM 1018 O O . ILE A 1 122 ? -3.009 8.993 6.422 1.00 95.75 122 ILE A O 1
ATOM 1022 N N . LYS A 1 123 ? -5.133 9.486 5.780 1.00 95.81 123 LYS A N 1
ATOM 1023 C CA . LYS A 1 123 ? -5.057 9.088 4.375 1.00 95.81 123 LYS A CA 1
ATOM 1024 C C . LYS A 1 123 ? -4.709 10.305 3.515 1.00 95.81 123 LYS A C 1
ATOM 1026 O O . LYS A 1 123 ? -5.264 11.377 3.760 1.00 95.81 123 LYS A O 1
ATOM 1031 N N . TYR A 1 124 ? -3.792 10.160 2.560 1.00 94.00 124 TYR A N 1
ATOM 1032 C CA . TYR A 1 124 ? -3.360 11.235 1.659 1.00 94.00 124 TYR A CA 1
ATOM 1033 C C . TYR A 1 124 ? -2.895 10.722 0.292 1.00 94.00 124 TYR A C 1
ATOM 1035 O O 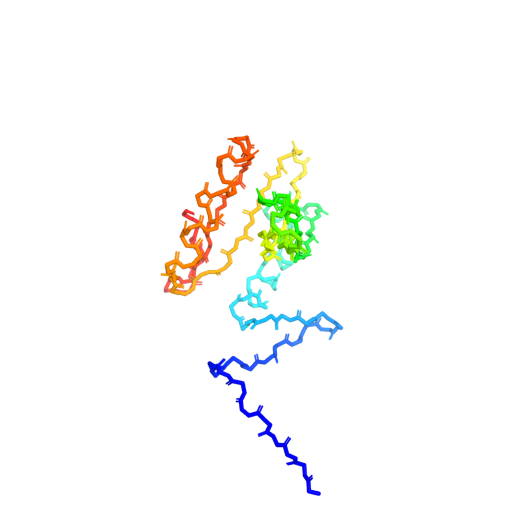. TYR A 1 124 ? -2.658 9.497 0.153 1.00 94.00 124 TYR A O 1
#